Protein AF-A0A2D4HSA7-F1 (afdb_monomer)

Structure (mmCIF, N/CA/C/O backbone):
data_AF-A0A2D4HSA7-F1
#
_entry.id   AF-A0A2D4HSA7-F1
#
loop_
_atom_site.group_PDB
_atom_site.id
_atom_site.type_symbol
_atom_site.label_atom_id
_atom_site.label_alt_id
_atom_site.label_comp_id
_atom_site.label_asym_id
_atom_site.label_entity_id
_atom_site.label_seq_id
_atom_site.pdbx_PDB_ins_code
_atom_site.Cartn_x
_atom_site.Cartn_y
_atom_site.Cartn_z
_atom_site.occupancy
_atom_site.B_iso_or_equiv
_atom_site.auth_seq_id
_atom_site.auth_comp_id
_atom_site.auth_asym_id
_atom_site.auth_atom_id
_atom_site.pdbx_PDB_model_num
ATOM 1 N N . VAL A 1 1 ? -11.623 -21.468 1.754 1.00 44.81 1 VAL A N 1
ATOM 2 C CA . VAL A 1 1 ? -10.632 -21.440 2.868 1.00 44.81 1 VAL A CA 1
ATOM 3 C C . VAL A 1 1 ? -11.162 -20.570 4.004 1.00 44.81 1 VAL A C 1
ATOM 5 O O . VAL A 1 1 ? -11.421 -19.395 3.764 1.00 44.81 1 VAL A O 1
ATOM 8 N N . SER A 1 2 ? -11.352 -21.153 5.194 1.00 44.94 2 SER A N 1
ATOM 9 C CA . SER A 1 2 ? -11.927 -20.516 6.396 1.00 44.94 2 SER A CA 1
ATOM 10 C C . SER A 1 2 ? -11.135 -19.280 6.870 1.00 44.94 2 SER A C 1
ATOM 12 O O . SER A 1 2 ? -9.907 -19.256 6.809 1.00 44.94 2 SER A O 1
ATOM 14 N N . GLU A 1 3 ? -11.837 -18.247 7.349 1.00 55.09 3 GLU A N 1
ATOM 15 C CA . GLU A 1 3 ? -11.297 -16.944 7.791 1.00 55.09 3 GLU A CA 1
ATOM 16 C C . GLU A 1 3 ? -10.415 -17.023 9.058 1.00 55.09 3 GLU A C 1
ATOM 18 O O . GLU A 1 3 ? -9.506 -16.210 9.244 1.00 55.09 3 GLU A O 1
ATOM 23 N N . LYS A 1 4 ? -10.644 -18.015 9.933 1.00 54.84 4 LYS A N 1
ATOM 24 C CA . LYS A 1 4 ? -9.947 -18.169 11.228 1.00 54.84 4 LYS A CA 1
ATOM 25 C C . LYS A 1 4 ? -8.432 -18.440 11.108 1.00 54.84 4 LYS A C 1
ATOM 27 O O . LYS A 1 4 ? -7.663 -17.713 11.742 1.00 54.84 4 LYS A O 1
ATOM 32 N N . PRO A 1 5 ? -7.955 -19.416 10.308 1.00 58.59 5 PRO A N 1
ATOM 33 C CA . PRO A 1 5 ? -6.516 -19.645 10.138 1.00 58.59 5 PRO A CA 1
ATOM 34 C C . PRO A 1 5 ? -5.804 -18.468 9.457 1.00 58.59 5 PRO A C 1
ATOM 36 O O . PRO A 1 5 ? -4.678 -18.138 9.825 1.00 58.59 5 PRO A O 1
ATOM 39 N N . ARG A 1 6 ? -6.485 -17.760 8.545 1.00 58.28 6 ARG A N 1
ATOM 40 C CA . ARG A 1 6 ? -5.938 -16.598 7.825 1.00 58.28 6 ARG A CA 1
ATOM 41 C C . ARG A 1 6 ? -5.549 -15.462 8.782 1.00 58.28 6 ARG A C 1
ATOM 43 O O . ARG A 1 6 ? -4.470 -14.892 8.651 1.00 58.28 6 ARG A O 1
ATOM 50 N N . ARG A 1 7 ? -6.374 -15.197 9.803 1.00 59.75 7 ARG A N 1
ATOM 51 C CA . ARG A 1 7 ? -6.083 -14.202 10.855 1.00 59.75 7 ARG A CA 1
ATOM 52 C C . ARG A 1 7 ? -4.928 -14.615 11.770 1.00 59.75 7 ARG A C 1
ATOM 54 O O . ARG A 1 7 ? -4.164 -13.754 12.190 1.00 59.75 7 ARG A O 1
ATOM 61 N N . LYS A 1 8 ? -4.776 -15.911 12.074 1.00 63.97 8 LYS A N 1
ATOM 62 C CA . LYS A 1 8 ? -3.660 -16.417 12.898 1.00 63.97 8 LYS A CA 1
ATOM 63 C C . LYS A 1 8 ? -2.321 -16.268 12.172 1.00 63.97 8 LYS A C 1
ATOM 65 O O . LYS A 1 8 ? -1.368 -15.796 12.779 1.00 63.97 8 LYS A O 1
ATOM 70 N N . VAL A 1 9 ? -2.286 -16.600 10.880 1.00 64.62 9 VAL A N 1
ATOM 71 C CA . VAL A 1 9 ? -1.099 -16.443 10.025 1.00 64.62 9 VAL A CA 1
ATOM 72 C C . VAL A 1 9 ? -0.731 -14.966 9.874 1.00 64.62 9 VAL A C 1
ATOM 74 O O . VAL A 1 9 ? 0.399 -14.598 10.159 1.00 64.62 9 VAL A O 1
ATOM 77 N N . LEU A 1 10 ? -1.692 -14.093 9.555 1.00 64.19 10 LEU A N 1
ATOM 78 C CA . LEU A 1 10 ? -1.468 -12.640 9.485 1.00 64.19 10 LEU A CA 1
ATOM 79 C C . LEU A 1 10 ? -0.843 -12.063 10.760 1.00 64.19 10 LEU A C 1
ATOM 81 O O . LEU A 1 10 ? 0.016 -11.192 10.694 1.00 64.19 10 LEU A O 1
ATOM 85 N N . ARG A 1 11 ? -1.260 -12.568 11.922 1.00 66.81 11 ARG A N 1
ATOM 86 C CA . ARG A 1 11 ? -0.759 -12.112 13.218 1.00 66.81 11 ARG A CA 1
ATOM 87 C C . ARG A 1 11 ? 0.661 -12.606 13.521 1.00 66.81 11 ARG A C 1
ATOM 89 O O . ARG A 1 11 ? 1.369 -11.924 14.243 1.00 66.81 11 ARG A O 1
ATOM 96 N N . GLN A 1 12 ? 1.070 -13.754 12.974 1.00 67.75 12 GLN A N 1
ATOM 97 C CA . GLN A 1 12 ? 2.455 -14.247 13.049 1.00 67.75 12 GLN A CA 1
ATOM 98 C C . GLN A 1 12 ? 3.383 -13.562 12.035 1.00 67.75 12 GLN A C 1
ATOM 100 O O . GLN A 1 12 ? 4.584 -13.491 12.262 1.00 67.75 12 GLN A O 1
ATOM 105 N N . LEU A 1 13 ? 2.829 -13.045 10.936 1.00 66.38 13 LEU A N 1
ATOM 106 C CA . LEU A 1 13 ? 3.573 -12.294 9.919 1.00 66.38 13 LEU A CA 1
ATOM 107 C C . LEU A 1 13 ? 3.790 -10.818 10.299 1.00 66.38 13 LEU A C 1
ATOM 109 O O . LEU A 1 13 ? 4.599 -10.148 9.661 1.00 66.38 13 LEU A O 1
ATOM 113 N N . LYS A 1 14 ? 3.092 -10.319 11.328 1.00 64.81 14 LYS A N 1
ATOM 114 C CA . LYS A 1 14 ? 3.279 -8.968 11.880 1.00 64.81 14 LYS A CA 1
ATOM 115 C C . LYS A 1 14 ? 4.702 -8.853 12.449 1.00 64.81 14 LYS A C 1
ATOM 117 O O . LYS A 1 14 ? 5.107 -9.721 13.221 1.00 64.81 14 LYS A O 1
ATOM 122 N N . GLY A 1 15 ? 5.472 -7.846 12.036 1.00 70.00 15 GLY A N 1
ATOM 123 C CA . GLY A 1 15 ? 6.908 -7.719 12.328 1.00 70.00 15 GLY A CA 1
ATOM 124 C C . GLY A 1 15 ? 7.839 -8.370 11.293 1.00 70.00 15 GLY A C 1
ATOM 125 O O . GLY A 1 15 ? 9.048 -8.177 11.356 1.00 70.00 15 GLY A O 1
ATOM 126 N N . HIS A 1 16 ? 7.303 -9.128 10.328 1.00 78.25 16 HIS A N 1
ATOM 127 C CA . HIS A 1 16 ? 8.069 -9.749 9.236 1.00 78.25 16 HIS A CA 1
ATOM 128 C C . HIS A 1 16 ? 7.624 -9.249 7.854 1.00 78.25 16 HIS A C 1
ATOM 130 O O . HIS A 1 16 ? 7.993 -9.839 6.831 1.00 78.25 16 HIS A O 1
ATOM 136 N N . PHE A 1 17 ? 6.837 -8.167 7.783 1.00 81.50 17 PHE A N 1
ATOM 137 C CA . PHE A 1 17 ? 6.329 -7.672 6.502 1.00 81.50 17 PHE A CA 1
ATOM 138 C C . PHE A 1 17 ? 7.448 -7.220 5.562 1.00 81.50 17 PHE A C 1
ATOM 140 O O . PHE A 1 17 ? 7.323 -7.436 4.360 1.00 81.50 17 PHE A O 1
ATOM 147 N N . LEU A 1 18 ? 8.569 -6.713 6.082 1.00 83.19 18 LEU A N 1
ATOM 148 C CA . LEU A 1 18 ? 9.757 -6.401 5.283 1.00 83.19 18 LEU A CA 1
ATOM 149 C C . LEU A 1 18 ? 10.317 -7.638 4.561 1.00 83.19 18 LEU A C 1
ATOM 151 O O . LEU A 1 18 ? 10.482 -7.632 3.344 1.00 83.19 18 LEU A O 1
ATOM 155 N N . SER A 1 19 ? 10.563 -8.725 5.297 1.00 84.38 19 SER A N 1
ATOM 156 C CA . SER A 1 19 ? 11.106 -9.968 4.728 1.00 84.38 19 SER A CA 1
ATOM 157 C C . SER A 1 19 ? 10.159 -10.581 3.691 1.00 84.38 19 SER A C 1
ATOM 159 O O . SER A 1 19 ? 10.592 -11.076 2.649 1.00 84.38 19 SER A O 1
ATOM 161 N N . LEU A 1 20 ? 8.848 -10.490 3.931 1.00 85.25 20 LEU A N 1
ATOM 162 C CA . LEU A 1 20 ? 7.842 -10.916 2.960 1.00 85.25 20 LEU A CA 1
ATOM 163 C C . LEU A 1 20 ? 7.836 -10.022 1.722 1.00 85.25 20 LEU A C 1
ATOM 165 O O . LEU A 1 20 ? 7.738 -10.536 0.610 1.00 85.25 20 LEU A O 1
ATOM 169 N N . ALA A 1 21 ? 7.957 -8.710 1.899 1.00 86.25 21 ALA A N 1
ATOM 170 C CA . ALA A 1 21 ? 7.967 -7.751 0.806 1.00 86.25 21 ALA A CA 1
ATOM 171 C C . ALA A 1 21 ? 9.162 -7.953 -0.137 1.00 86.25 21 ALA A C 1
ATOM 173 O O . ALA A 1 21 ? 8.989 -7.868 -1.352 1.00 86.25 21 ALA A O 1
ATOM 174 N N . CYS A 1 22 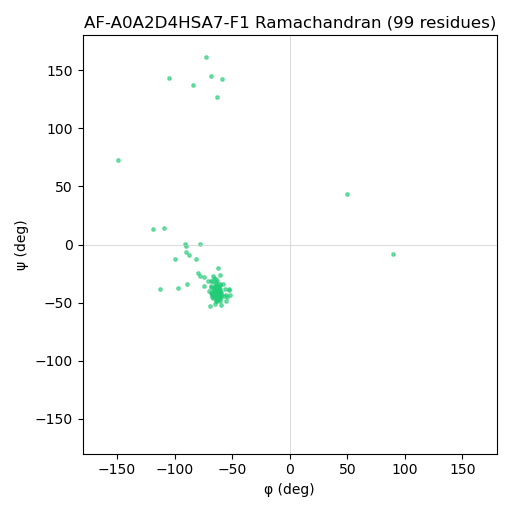? 10.319 -8.331 0.408 1.00 85.62 22 CYS A N 1
ATOM 175 C CA . CYS A 1 22 ? 11.528 -8.676 -0.343 1.00 85.62 22 CYS A CA 1
ATOM 176 C C . CYS A 1 22 ? 11.514 -10.086 -0.974 1.00 85.62 22 CYS A C 1
ATOM 178 O O . CYS A 1 22 ? 12.477 -10.505 -1.612 1.00 85.62 22 CYS A O 1
ATOM 180 N N . SER A 1 23 ? 10.439 -10.864 -0.804 1.00 87.62 23 SER A N 1
ATOM 181 C CA . SER A 1 23 ? 10.340 -12.233 -1.322 1.00 87.62 23 SER A CA 1
ATOM 182 C C . SER A 1 23 ? 9.441 -12.326 -2.560 1.00 87.62 23 SER A C 1
ATOM 184 O O . SER A 1 23 ? 8.365 -11.726 -2.624 1.00 87.62 23 SER A O 1
ATOM 186 N N . LYS A 1 24 ? 9.807 -13.187 -3.522 1.00 84.38 24 LYS A N 1
ATOM 187 C CA . LYS A 1 24 ? 9.018 -13.485 -4.740 1.00 84.38 24 LYS A CA 1
ATOM 188 C C . LYS A 1 24 ? 7.570 -13.897 -4.448 1.00 84.38 24 LYS A C 1
ATOM 190 O O . LYS A 1 24 ? 6.655 -13.564 -5.208 1.00 84.38 24 LYS A O 1
ATOM 195 N N . HIS A 1 25 ? 7.371 -14.680 -3.390 1.00 85.75 25 HIS A N 1
ATOM 196 C CA . HIS A 1 25 ? 6.055 -15.188 -2.998 1.00 85.75 25 HIS A CA 1
ATOM 197 C C . HIS A 1 25 ? 5.427 -14.323 -1.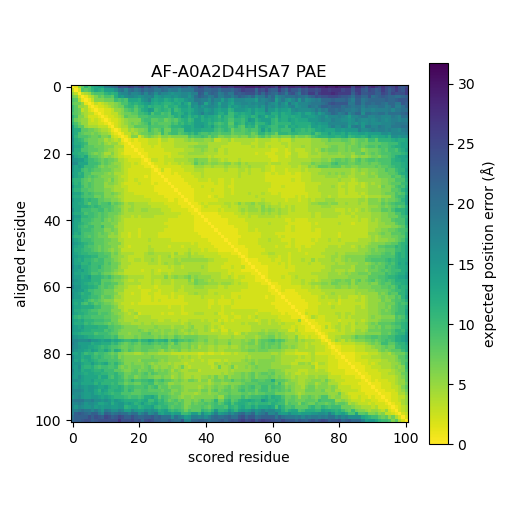906 1.00 85.75 25 HIS A C 1
ATOM 199 O O . HIS A 1 25 ? 4.226 -14.061 -1.960 1.00 85.75 25 HIS A O 1
ATOM 205 N N . GLY A 1 26 ? 6.234 -13.827 -0.961 1.00 85.75 26 GLY A N 1
ATOM 206 C CA . GLY A 1 26 ? 5.759 -12.949 0.109 1.00 85.75 26 GLY A CA 1
ATOM 207 C C . GLY A 1 26 ? 5.163 -11.642 -0.420 1.00 85.75 26 GLY A C 1
ATOM 208 O O . GLY A 1 26 ? 4.107 -11.227 0.055 1.00 85.75 26 GLY A O 1
ATOM 209 N N . SER A 1 27 ? 5.744 -11.064 -1.475 1.00 87.69 27 SER A N 1
ATOM 210 C CA . SER A 1 27 ? 5.223 -9.850 -2.110 1.00 87.69 27 SER A CA 1
ATOM 211 C C . SER A 1 27 ? 3.821 -10.047 -2.685 1.00 87.69 27 SER A C 1
ATOM 213 O O . SER A 1 27 ? 2.936 -9.224 -2.464 1.00 87.69 27 SER A O 1
ATOM 215 N N . ARG A 1 28 ? 3.571 -11.188 -3.338 1.00 87.75 28 ARG A N 1
ATOM 216 C CA . ARG A 1 28 ? 2.233 -11.549 -3.836 1.00 87.75 28 ARG A CA 1
ATOM 217 C C . ARG A 1 28 ? 1.232 -11.777 -2.711 1.00 87.75 28 ARG A C 1
ATOM 219 O O . ARG A 1 28 ? 0.069 -11.406 -2.840 1.00 87.75 28 ARG A O 1
ATOM 226 N N . VAL A 1 29 ? 1.672 -12.385 -1.611 1.00 87.06 29 VAL A N 1
ATOM 227 C CA . VAL A 1 29 ? 0.825 -12.579 -0.428 1.00 87.06 29 VAL A CA 1
ATOM 228 C C . VAL A 1 29 ? 0.446 -11.228 0.176 1.00 87.06 29 VAL A C 1
ATOM 230 O O . VAL A 1 29 ? -0.730 -11.008 0.455 1.00 87.06 29 VAL A O 1
ATOM 233 N N . LEU A 1 30 ? 1.400 -10.303 0.314 1.00 88.19 30 LEU A N 1
ATOM 234 C CA . LEU A 1 30 ? 1.141 -8.946 0.795 1.00 88.19 30 LEU A CA 1
ATOM 235 C C . LEU A 1 30 ? 0.181 -8.182 -0.115 1.00 88.19 30 LEU A C 1
ATOM 237 O O . LEU A 1 30 ? -0.753 -7.562 0.386 1.00 88.19 30 LEU A O 1
ATOM 241 N N . ASP A 1 31 ? 0.351 -8.270 -1.431 1.00 88.00 31 ASP A N 1
ATOM 242 C CA . ASP A 1 31 ? -0.540 -7.618 -2.394 1.00 88.00 31 ASP A CA 1
ATOM 243 C C . ASP A 1 31 ? -1.975 -8.186 -2.319 1.00 88.00 31 ASP A C 1
ATOM 245 O O . ASP A 1 31 ? -2.966 -7.448 -2.270 1.00 88.00 31 ASP A O 1
ATOM 249 N N . ALA A 1 32 ? -2.105 -9.510 -2.174 1.00 86.88 32 ALA A N 1
ATOM 250 C CA . ALA A 1 32 ? -3.391 -10.166 -1.953 1.00 86.88 32 ALA A CA 1
ATOM 251 C C . ALA A 1 32 ? -4.040 -9.739 -0.624 1.00 86.88 32 ALA A C 1
ATOM 253 O O . ALA A 1 32 ? -5.243 -9.466 -0.584 1.00 86.88 32 ALA A O 1
ATOM 254 N N . ILE A 1 33 ? -3.263 -9.633 0.458 1.00 85.75 33 ILE A N 1
ATOM 255 C CA . ILE A 1 33 ? -3.746 -9.123 1.748 1.00 85.75 33 ILE A CA 1
ATOM 256 C C . ILE A 1 33 ? -4.213 -7.675 1.592 1.00 85.75 33 ILE A C 1
ATOM 258 O O . ILE A 1 33 ? -5.326 -7.351 2.004 1.00 85.75 33 ILE A O 1
ATOM 262 N N . TRP A 1 34 ? -3.419 -6.826 0.942 1.00 87.25 34 TRP A N 1
ATOM 263 C CA . TRP A 1 34 ? -3.720 -5.414 0.719 1.00 87.25 34 TRP A CA 1
ATOM 264 C C . TRP A 1 34 ? -5.039 -5.202 -0.020 1.00 87.25 34 TRP A C 1
ATOM 266 O O . TRP A 1 34 ? -5.872 -4.381 0.384 1.00 87.25 34 TRP A O 1
ATOM 276 N N . SER A 1 35 ? -5.267 -5.988 -1.075 1.00 85.19 35 SER A N 1
ATOM 277 C CA . SER A 1 35 ? -6.491 -5.915 -1.875 1.00 85.19 35 SER A CA 1
ATOM 278 C C . SER A 1 35 ? -7.760 -6.150 -1.049 1.00 85.19 35 SER A C 1
ATOM 280 O O . SER A 1 35 ? -8.767 -5.485 -1.291 1.00 85.19 35 SER A O 1
ATOM 282 N N . ARG A 1 36 ? -7.692 -7.017 -0.029 1.00 82.81 36 ARG A N 1
ATOM 283 C CA . ARG A 1 36 ? -8.822 -7.402 0.835 1.00 82.81 36 ARG A CA 1
ATOM 284 C C . ARG A 1 36 ? -8.837 -6.668 2.179 1.00 82.81 36 ARG A C 1
ATOM 286 O O . ARG A 1 36 ? -9.828 -6.739 2.901 1.00 82.81 36 ARG A O 1
ATOM 293 N N . ALA A 1 37 ? -7.752 -5.982 2.528 1.00 84.62 37 ALA A N 1
ATOM 294 C CA . ALA A 1 37 ? -7.608 -5.274 3.791 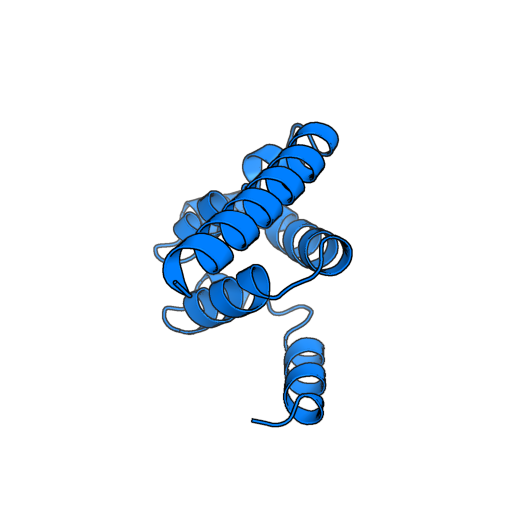1.00 84.62 37 ALA A CA 1
ATOM 295 C C . ALA A 1 37 ? -8.543 -4.056 3.881 1.00 84.62 37 ALA A C 1
ATOM 297 O O . ALA A 1 37 ? -8.800 -3.348 2.902 1.00 84.62 37 ALA A O 1
ATOM 298 N N . SER A 1 38 ? -9.031 -3.790 5.094 1.00 84.88 38 SER A N 1
ATOM 299 C CA . SER A 1 38 ? -9.747 -2.560 5.434 1.00 84.88 38 SER A CA 1
ATOM 300 C C . SER A 1 38 ? -8.782 -1.367 5.502 1.00 84.88 38 SER A C 1
ATOM 302 O O . SER A 1 38 ? -7.576 -1.551 5.649 1.00 84.88 38 SER A O 1
ATOM 304 N N . LEU A 1 39 ? -9.296 -0.133 5.425 1.00 84.69 39 LEU A N 1
ATOM 305 C CA . LEU A 1 39 ? -8.456 1.074 5.521 1.00 84.69 39 LEU A CA 1
ATOM 306 C C . LEU 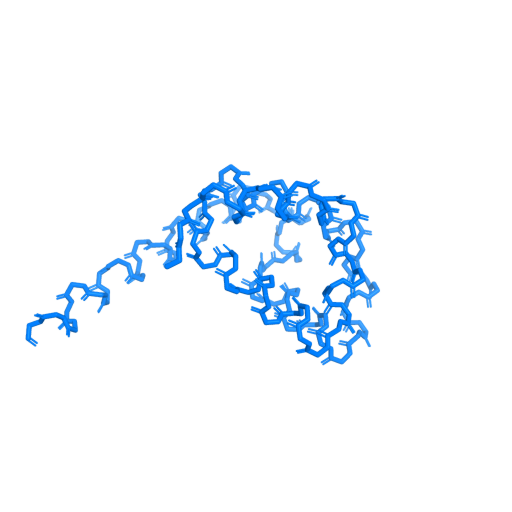A 1 39 ? -7.599 1.116 6.803 1.00 84.69 39 LEU A C 1
ATOM 308 O O . LEU A 1 39 ? -6.413 1.411 6.680 1.00 84.69 39 LEU A O 1
ATOM 312 N N . PRO A 1 40 ? -8.117 0.768 8.002 1.00 85.81 40 PRO A N 1
ATOM 313 C CA . PRO A 1 40 ? -7.286 0.703 9.206 1.00 85.81 40 PRO A CA 1
ATOM 314 C C . PRO A 1 40 ? -6.151 -0.323 9.091 1.00 85.81 40 PRO A C 1
ATOM 316 O O . PRO A 1 40 ? -5.010 -0.012 9.410 1.00 85.81 40 PRO A O 1
ATOM 319 N N . ALA A 1 41 ? -6.433 -1.515 8.553 1.00 84.19 41 ALA A N 1
ATOM 320 C CA . ALA A 1 41 ? -5.417 -2.550 8.362 1.00 84.19 41 ALA A CA 1
ATOM 321 C C . ALA A 1 41 ? -4.361 -2.144 7.318 1.00 84.19 41 ALA A C 1
ATOM 323 O O . ALA A 1 41 ? -3.176 -2.404 7.504 1.00 84.19 41 ALA A O 1
ATOM 324 N N . ARG A 1 42 ? -4.775 -1.459 6.242 1.00 88.50 42 ARG A N 1
ATOM 325 C CA . ARG A 1 42 ? -3.856 -0.868 5.258 1.00 88.50 42 ARG A CA 1
ATOM 326 C C . ARG A 1 42 ? -2.954 0.186 5.891 1.00 88.50 42 ARG A C 1
ATOM 328 O O . ARG A 1 42 ? -1.775 0.222 5.568 1.00 88.50 42 ARG A O 1
ATOM 335 N N . ARG A 1 43 ? -3.476 1.021 6.797 1.00 87.75 43 ARG A N 1
ATOM 336 C CA . ARG A 1 43 ? -2.659 2.004 7.526 1.00 87.75 43 ARG A CA 1
ATOM 337 C C . ARG A 1 43 ? -1.609 1.337 8.407 1.00 87.75 43 ARG A C 1
ATOM 339 O O . ARG A 1 43 ? -0.473 1.789 8.383 1.00 87.75 43 ARG A O 1
ATOM 346 N N . GLU A 1 44 ? -1.966 0.283 9.141 1.00 86.44 44 GLU A N 1
ATOM 347 C CA . GLU A 1 44 ? -0.997 -0.469 9.956 1.00 86.44 44 GLU A CA 1
ATOM 348 C C . GLU A 1 44 ? 0.111 -1.086 9.090 1.00 86.44 44 GLU A C 1
ATOM 350 O O . GLU A 1 44 ? 1.290 -0.895 9.371 1.00 86.44 44 GLU A O 1
ATOM 355 N N . LEU A 1 45 ? -0.264 -1.759 7.996 1.00 86.75 45 LEU A N 1
ATOM 356 C CA . LEU A 1 45 ? 0.681 -2.350 7.040 1.00 86.75 45 LEU A CA 1
ATOM 357 C C . LEU A 1 45 ? 1.589 -1.300 6.389 1.00 86.75 45 LEU A C 1
ATOM 359 O O . LEU A 1 45 ? 2.797 -1.500 6.295 1.00 86.75 45 LEU A O 1
ATOM 363 N N . ALA A 1 46 ? 1.012 -0.185 5.933 1.00 89.25 46 ALA A N 1
ATOM 364 C CA . ALA A 1 46 ? 1.778 0.903 5.341 1.00 89.25 46 ALA A CA 1
ATOM 365 C C . ALA A 1 46 ? 2.725 1.537 6.353 1.00 89.25 46 ALA A C 1
ATOM 367 O O . ALA A 1 46 ? 3.827 1.894 5.971 1.00 89.25 46 ALA A O 1
ATOM 368 N N . GLN A 1 47 ? 2.326 1.657 7.620 1.00 88.81 47 GLN A N 1
ATOM 369 C CA . GLN A 1 47 ? 3.183 2.217 8.658 1.00 88.81 47 GLN A CA 1
ATOM 370 C C . GLN A 1 47 ? 4.427 1.355 8.891 1.00 88.81 47 GLN A C 1
ATOM 372 O O . GLN A 1 47 ? 5.526 1.892 8.857 1.00 88.81 47 GLN A O 1
ATOM 377 N N . GLU A 1 48 ? 4.265 0.037 9.026 1.00 87.62 48 GLU A N 1
ATOM 378 C CA . GLU A 1 48 ? 5.393 -0.890 9.208 1.00 87.62 48 GLU A CA 1
ATOM 379 C C . GLU A 1 48 ? 6.311 -0.937 7.970 1.00 87.62 48 GLU A C 1
ATOM 381 O O . GLU A 1 48 ? 7.531 -0.950 8.088 1.00 87.62 48 GLU A O 1
ATOM 386 N N . LEU A 1 49 ? 5.748 -0.912 6.755 1.00 88.19 49 LEU A N 1
ATOM 387 C CA . LEU A 1 49 ? 6.541 -0.953 5.518 1.00 88.19 49 LEU A CA 1
ATOM 388 C C . LEU A 1 49 ? 7.179 0.394 5.151 1.00 88.19 49 LEU A C 1
ATOM 390 O O . LEU A 1 49 ? 8.207 0.417 4.477 1.00 88.19 49 LEU A O 1
ATOM 394 N N . ALA A 1 50 ? 6.580 1.513 5.559 1.00 88.12 50 ALA A N 1
ATOM 395 C CA . ALA A 1 50 ? 7.076 2.849 5.247 1.00 88.12 50 ALA A CA 1
ATOM 396 C C . ALA A 1 50 ? 8.404 3.158 5.951 1.00 88.12 50 ALA A C 1
ATOM 398 O O . ALA A 1 50 ? 9.237 3.854 5.374 1.00 88.12 50 ALA A O 1
ATOM 399 N N . GLU A 1 51 ? 8.638 2.599 7.142 1.00 87.06 51 GLU A N 1
ATOM 400 C CA . GLU A 1 51 ? 9.931 2.688 7.843 1.00 87.06 51 GLU A CA 1
ATOM 401 C C . GLU A 1 51 ? 11.074 2.054 7.035 1.00 87.06 51 GLU A C 1
ATOM 403 O O . GLU A 1 51 ? 12.225 2.478 7.127 1.00 87.06 51 GLU A O 1
ATOM 408 N N . HIS A 1 52 ? 10.743 1.093 6.171 1.00 88.00 52 HIS A N 1
ATOM 409 C CA . HIS A 1 52 ? 11.685 0.388 5.309 1.00 88.00 52 HIS A CA 1
ATOM 410 C C . HIS A 1 52 ? 11.549 0.762 3.823 1.00 88.00 52 HIS A C 1
ATOM 412 O O . HIS A 1 52 ? 12.099 0.071 2.964 1.00 88.00 52 HIS A O 1
ATOM 418 N N . GLU A 1 53 ? 10.847 1.854 3.490 1.00 88.31 53 GLU A N 1
ATOM 419 C CA . GLU A 1 53 ? 10.624 2.285 2.099 1.00 88.31 53 GLU A CA 1
ATOM 420 C C . GLU A 1 53 ? 11.916 2.400 1.274 1.00 88.31 53 GLU A C 1
ATOM 422 O O . GLU A 1 53 ? 11.924 1.865 0.161 1.00 88.31 53 GLU A O 1
ATOM 427 N N . PRO A 1 54 ? 13.025 2.973 1.792 1.00 87.81 54 PRO A N 1
ATOM 428 C CA . PRO A 1 54 ? 14.266 3.066 1.028 1.00 87.81 54 PRO A CA 1
ATOM 429 C C . PRO A 1 54 ? 14.816 1.688 0.652 1.00 87.81 54 PRO A C 1
ATOM 431 O O . PRO A 1 54 ? 15.224 1.471 -0.485 1.00 87.81 54 PRO A O 1
ATOM 434 N N . GLN A 1 55 ? 14.771 0.730 1.581 1.00 87.69 55 GLN A N 1
ATOM 435 C CA . GLN A 1 55 ? 15.239 -0.636 1.349 1.00 87.69 55 GLN A CA 1
ATOM 436 C C . GLN A 1 55 ? 14.349 -1.363 0.336 1.00 87.69 55 GLN A C 1
ATOM 438 O O . GLN A 1 55 ? 14.849 -1.980 -0.601 1.00 87.69 55 GLN A O 1
ATOM 443 N N . LEU A 1 56 ? 13.027 -1.241 0.482 1.00 88.19 56 LEU A N 1
ATOM 444 C CA . LEU A 1 56 ? 12.062 -1.848 -0.432 1.00 88.19 56 LEU A CA 1
ATOM 445 C C . LEU A 1 56 ? 12.159 -1.265 -1.840 1.00 88.19 56 LEU A C 1
ATOM 447 O O . LEU A 1 56 ? 11.955 -1.981 -2.814 1.00 88.19 56 LEU A O 1
ATOM 451 N N . ARG A 1 57 ? 12.494 0.019 -1.972 1.00 88.38 57 ARG A N 1
ATOM 452 C CA . ARG A 1 57 ? 12.623 0.690 -3.267 1.00 88.38 57 ARG A CA 1
ATOM 453 C C . ARG A 1 57 ? 13.775 0.146 -4.113 1.00 88.38 57 ARG A C 1
ATOM 455 O O . ARG A 1 57 ? 13.681 0.182 -5.337 1.00 88.38 57 ARG A O 1
ATOM 462 N N . HIS A 1 58 ? 14.829 -0.357 -3.476 1.00 87.19 58 HIS A N 1
ATOM 463 C CA . HIS A 1 58 ? 15.961 -0.996 -4.149 1.00 87.19 58 HIS A CA 1
ATOM 464 C C . HIS A 1 58 ? 15.783 -2.512 -4.327 1.00 87.19 58 HIS A C 1
ATOM 466 O O . HIS A 1 58 ? 16.587 -3.145 -5.009 1.00 87.19 58 HIS A O 1
ATOM 472 N N . ASP A 1 59 ? 14.730 -3.096 -3.751 1.00 89.94 59 ASP A N 1
ATOM 473 C CA . ASP A 1 59 ? 14.464 -4.529 -3.820 1.00 89.94 59 ASP A CA 1
ATOM 474 C C . ASP A 1 59 ? 13.712 -4.927 -5.113 1.00 89.94 59 ASP A C 1
ATOM 476 O O . ASP A 1 59 ? 12.739 -4.263 -5.503 1.00 89.94 59 ASP A O 1
ATOM 480 N N . PRO A 1 60 ? 14.092 -6.039 -5.775 1.00 87.75 60 PRO A N 1
ATOM 481 C CA . PRO A 1 60 ? 13.463 -6.500 -7.016 1.00 87.75 60 PRO A CA 1
ATOM 482 C C . PRO A 1 60 ? 11.975 -6.856 -6.885 1.00 87.75 60 PRO A C 1
ATOM 484 O O . PRO A 1 60 ? 11.272 -6.865 -7.890 1.00 87.75 60 PRO A O 1
ATOM 487 N N . PHE A 1 61 ? 11.462 -7.121 -5.684 1.00 89.50 61 PHE A N 1
ATOM 488 C CA . PHE A 1 61 ? 10.040 -7.377 -5.434 1.00 89.50 61 PHE A CA 1
ATOM 489 C C . PHE A 1 61 ? 9.396 -6.258 -4.607 1.00 89.50 61 PHE A C 1
ATOM 491 O O . PHE A 1 61 ? 8.266 -5.849 -4.888 1.00 89.50 61 PHE A O 1
ATOM 498 N N . GLY A 1 62 ? 10.129 -5.717 -3.633 1.00 86.94 62 GLY A N 1
ATOM 499 C CA . GLY A 1 62 ? 9.675 -4.669 -2.723 1.00 86.94 62 GLY A CA 1
ATOM 500 C C . GLY A 1 62 ? 9.272 -3.377 -3.431 1.00 86.94 62 GLY A C 1
ATOM 501 O O . GLY A 1 62 ? 8.289 -2.749 -3.033 1.00 86.94 62 GLY A O 1
ATOM 502 N N . HIS A 1 63 ? 9.935 -3.009 -4.531 1.00 89.62 63 HIS A N 1
ATOM 503 C CA . HIS A 1 63 ? 9.638 -1.759 -5.236 1.00 89.62 63 HIS A CA 1
ATOM 504 C C . HIS A 1 63 ? 8.217 -1.750 -5.828 1.00 89.62 63 HIS A C 1
ATOM 506 O O . HIS A 1 63 ? 7.564 -0.703 -5.892 1.00 89.62 63 HIS A O 1
ATOM 512 N N . HIS A 1 64 ? 7.689 -2.923 -6.200 1.00 89.88 64 HIS A N 1
ATOM 513 C CA . HIS A 1 64 ? 6.298 -3.062 -6.624 1.00 89.88 64 HIS A CA 1
ATOM 514 C C . HIS A 1 64 ? 5.330 -2.761 -5.480 1.00 89.88 64 HIS A C 1
ATOM 516 O O . HIS A 1 64 ? 4.318 -2.103 -5.709 1.00 89.88 64 HIS A O 1
ATOM 522 N N . LEU A 1 65 ? 5.647 -3.179 -4.253 1.00 89.12 65 LEU A N 1
ATOM 523 C CA . LEU A 1 65 ? 4.829 -2.892 -3.073 1.00 89.12 65 LEU A CA 1
ATOM 524 C C . LEU A 1 65 ? 4.896 -1.416 -2.685 1.00 89.12 65 LEU A C 1
ATOM 526 O O . LEU A 1 65 ? 3.858 -0.834 -2.383 1.00 89.12 65 LEU A O 1
ATOM 530 N N . VAL A 1 66 ? 6.071 -0.782 -2.773 1.00 90.56 66 VAL A N 1
ATOM 531 C CA . VAL A 1 66 ? 6.216 0.672 -2.565 1.00 90.56 66 VAL A CA 1
ATOM 532 C C . VAL A 1 66 ? 5.264 1.440 -3.481 1.00 90.56 66 VAL A C 1
ATOM 534 O O . VAL A 1 66 ? 4.547 2.335 -3.024 1.00 90.56 66 VAL A O 1
ATOM 537 N N . ARG A 1 67 ? 5.200 1.043 -4.759 1.00 88.12 67 ARG A N 1
A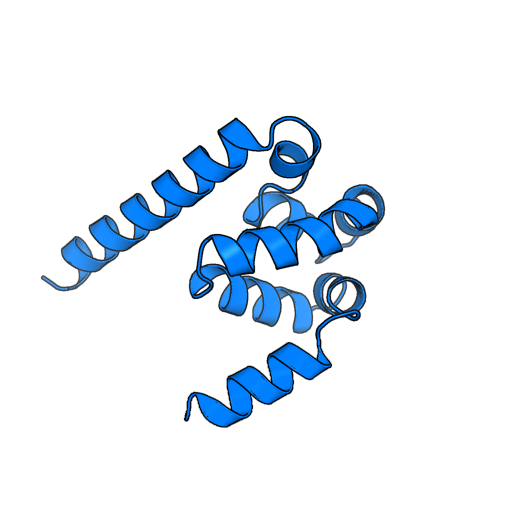TOM 538 C CA . ARG A 1 67 ? 4.288 1.631 -5.745 1.00 88.12 67 ARG A CA 1
ATOM 539 C C . ARG A 1 67 ? 2.825 1.284 -5.463 1.00 88.12 67 ARG A C 1
ATOM 541 O O . ARG A 1 67 ? 2.002 2.190 -5.381 1.00 88.12 67 ARG A O 1
ATOM 548 N N . ASN A 1 68 ? 2.495 0.003 -5.300 1.00 88.12 68 ASN A N 1
ATOM 549 C CA . ASN A 1 68 ? 1.114 -0.467 -5.137 1.00 88.12 68 ASN A CA 1
ATOM 550 C C . ASN A 1 68 ? 0.466 0.064 -3.854 1.00 88.12 68 ASN A C 1
ATOM 552 O O . ASN A 1 68 ? -0.723 0.378 -3.835 1.00 88.12 68 ASN A O 1
ATOM 556 N N . PHE A 1 69 ? 1.237 0.169 -2.772 1.00 89.19 69 PHE A N 1
ATOM 557 C CA . PHE A 1 69 ? 0.742 0.659 -1.486 1.00 89.19 69 PHE A CA 1
ATOM 558 C C . PHE A 1 69 ? 0.902 2.177 -1.369 1.00 89.19 69 PHE A C 1
ATOM 560 O O . PHE A 1 69 ? 0.484 2.761 -0.371 1.00 89.19 69 PHE A O 1
ATOM 567 N N . ALA A 1 70 ? 1.475 2.827 -2.388 1.00 89.75 70 ALA A N 1
ATOM 568 C CA . ALA A 1 70 ? 1.768 4.253 -2.424 1.00 89.75 70 ALA A CA 1
ATOM 569 C C . ALA A 1 70 ? 2.524 4.728 -1.163 1.00 89.75 70 ALA A C 1
ATOM 571 O O . ALA A 1 70 ? 2.199 5.772 -0.594 1.00 89.75 70 ALA A O 1
ATOM 572 N N . LEU A 1 71 ? 3.529 3.963 -0.712 1.00 87.88 71 LEU A N 1
ATOM 573 C CA . LEU A 1 71 ? 4.245 4.221 0.550 1.00 87.88 71 LEU A CA 1
ATOM 574 C C . LEU A 1 71 ? 4.944 5.588 0.553 1.00 87.88 71 LEU A C 1
ATOM 576 O O . LEU A 1 71 ? 4.943 6.291 1.561 1.00 87.88 71 LEU A O 1
ATOM 580 N N . THR A 1 72 ? 5.447 6.033 -0.599 1.00 85.94 72 THR A N 1
ATOM 581 C CA . THR A 1 72 ? 6.043 7.367 -0.747 1.00 85.94 72 THR A CA 1
ATOM 582 C C . THR A 1 72 ? 5.028 8.488 -0.467 1.00 85.94 72 THR A C 1
ATOM 584 O O . THR A 1 72 ? 5.375 9.509 0.131 1.00 85.94 72 THR A O 1
ATOM 587 N N . HIS A 1 73 ? 3.759 8.301 -0.854 1.00 85.31 73 HIS A N 1
ATOM 588 C CA . HIS A 1 73 ? 2.678 9.238 -0.527 1.00 85.31 73 HIS A CA 1
ATOM 589 C C . HIS A 1 73 ? 2.270 9.130 0.941 1.00 85.31 73 HIS A C 1
ATOM 591 O O . HIS A 1 73 ? 1.982 10.152 1.556 1.00 85.31 73 HIS A O 1
ATOM 597 N N . PHE A 1 74 ? 2.297 7.929 1.522 1.00 86.50 74 PHE A N 1
ATOM 598 C CA . PHE A 1 74 ? 2.011 7.729 2.942 1.00 86.50 74 PHE A CA 1
ATOM 599 C C . PHE A 1 74 ? 2.984 8.505 3.844 1.00 86.50 74 PHE A C 1
ATOM 601 O O . PHE A 1 74 ? 2.538 9.182 4.769 1.00 86.50 74 PHE A O 1
ATOM 608 N N . LEU A 1 75 ? 4.287 8.473 3.531 1.00 82.25 75 LEU A N 1
ATOM 609 C CA . LEU A 1 75 ? 5.330 9.195 4.271 1.00 82.25 75 LEU A CA 1
ATOM 610 C C . LEU A 1 75 ? 5.216 10.719 4.136 1.00 82.25 75 LEU A C 1
ATOM 612 O O . LEU A 1 75 ? 5.375 11.443 5.113 1.00 82.25 75 LEU A O 1
ATOM 616 N N . LYS A 1 76 ? 4.951 11.218 2.923 1.00 84.06 76 LYS A N 1
ATOM 617 C CA . LYS A 1 76 ? 4.977 12.664 2.641 1.00 84.06 76 LYS A CA 1
ATOM 618 C C . LYS A 1 76 ? 3.635 13.358 2.872 1.00 84.06 76 LYS A C 1
ATOM 620 O O . LYS A 1 76 ? 3.614 14.532 3.225 1.00 84.06 76 LYS A O 1
ATOM 625 N N . ARG A 1 77 ? 2.517 12.676 2.604 1.00 84.56 77 ARG A N 1
ATOM 626 C CA . ARG A 1 77 ? 1.160 13.251 2.565 1.00 84.56 77 ARG A CA 1
ATOM 627 C C . ARG A 1 77 ? 0.098 12.229 2.983 1.00 84.56 77 ARG A C 1
ATOM 629 O O . ARG A 1 77 ? -0.704 11.757 2.178 1.00 84.56 77 ARG A O 1
ATOM 636 N N . ARG A 1 78 ? 0.050 11.923 4.282 1.00 80.88 78 ARG A N 1
ATOM 637 C CA . ARG A 1 78 ? -0.855 10.907 4.857 1.00 80.88 78 ARG A CA 1
ATOM 638 C C . ARG A 1 78 ? -2.344 11.147 4.550 1.00 80.88 78 ARG A C 1
ATOM 640 O O . ARG A 1 78 ? -3.069 10.203 4.261 1.00 80.88 78 ARG A O 1
ATOM 647 N N . ARG A 1 79 ? -2.794 12.410 4.550 1.00 81.00 79 ARG A N 1
ATOM 648 C CA . ARG A 1 79 ? -4.195 12.782 4.261 1.00 81.00 79 ARG A CA 1
ATOM 649 C C . ARG A 1 79 ? -4.597 12.507 2.806 1.00 81.00 79 ARG A C 1
ATOM 651 O O . ARG A 1 79 ? -5.689 11.993 2.552 1.00 81.00 79 ARG A O 1
ATOM 658 N N . ASP A 1 80 ? -3.702 12.805 1.867 1.00 85.19 80 ASP A N 1
ATOM 659 C CA . ASP A 1 80 ? -3.911 12.514 0.444 1.00 85.19 80 ASP A CA 1
ATOM 660 C C . ASP A 1 80 ? -3.897 11.004 0.205 1.00 85.19 80 ASP A C 1
ATOM 662 O O . ASP A 1 80 ? -4.695 10.482 -0.572 1.00 85.19 80 ASP A O 1
ATOM 666 N N . TRP A 1 81 ? -3.039 10.286 0.932 1.00 90.31 81 TRP A N 1
ATOM 667 C CA . TRP A 1 81 ? -2.959 8.836 0.861 1.00 90.31 81 TRP A CA 1
ATOM 668 C C . TRP A 1 81 ? -4.257 8.144 1.303 1.00 90.31 81 TRP A C 1
ATOM 670 O O . TRP A 1 81 ? -4.742 7.269 0.587 1.00 90.31 81 TRP A O 1
ATOM 680 N N . ASP A 1 82 ? -4.871 8.545 2.424 1.00 84.94 82 ASP A N 1
ATOM 681 C CA . ASP A 1 82 ? -6.163 7.980 2.856 1.00 84.94 82 ASP A CA 1
ATOM 682 C C . ASP A 1 82 ? -7.259 8.210 1.799 1.00 84.94 82 ASP A C 1
ATOM 684 O O . ASP A 1 82 ? -8.041 7.302 1.500 1.00 84.94 82 ASP A O 1
ATOM 688 N N . SER A 1 83 ? -7.283 9.401 1.192 1.00 86.69 83 SER A N 1
ATOM 689 C CA . SER A 1 83 ? -8.232 9.75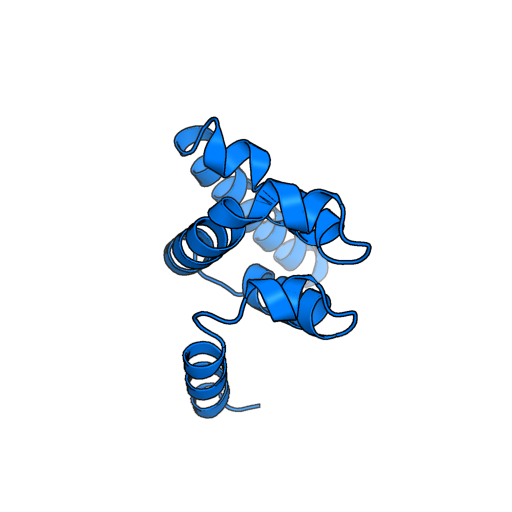4 0.126 1.00 86.69 83 SER A CA 1
ATOM 690 C C . SER A 1 83 ? -8.003 8.911 -1.132 1.00 86.69 83 SER A C 1
ATOM 692 O O . SER A 1 83 ? -8.951 8.369 -1.701 1.00 86.69 83 SER A O 1
ATOM 694 N N . TYR A 1 84 ? -6.740 8.722 -1.521 1.00 86.88 84 TYR A N 1
ATOM 695 C CA . TYR A 1 84 ? -6.341 7.866 -2.637 1.00 86.88 84 TYR A CA 1
ATOM 696 C C . TYR A 1 84 ? -6.744 6.401 -2.412 1.00 86.88 84 TYR A C 1
ATOM 698 O O . TYR A 1 84 ? -7.348 5.780 -3.287 1.00 86.88 84 TYR A O 1
ATOM 706 N N . GLN A 1 85 ? -6.498 5.850 -1.218 1.00 87.62 85 GLN A N 1
ATOM 707 C CA . GLN A 1 85 ? -6.880 4.473 -0.885 1.00 87.62 85 GLN A CA 1
ATOM 708 C C . GLN A 1 85 ? -8.400 4.269 -0.883 1.00 87.62 85 GLN A C 1
ATOM 710 O O . GLN A 1 85 ? -8.883 3.206 -1.287 1.00 87.62 85 GLN A O 1
ATOM 715 N N . GLN A 1 86 ? -9.163 5.275 -0.447 1.00 83.44 86 GLN A N 1
ATOM 716 C CA . GLN A 1 86 ? -10.623 5.261 -0.534 1.00 83.44 86 GLN A CA 1
ATOM 717 C C . GLN A 1 86 ? -11.112 5.298 -1.982 1.00 83.44 86 GLN A C 1
ATOM 719 O O . GLN A 1 86 ? -11.987 4.507 -2.340 1.00 83.44 86 GLN A O 1
ATOM 724 N N . ALA A 1 87 ? -10.542 6.177 -2.809 1.00 85.38 87 ALA A N 1
ATOM 725 C CA . ALA A 1 87 ? -10.885 6.290 -4.222 1.00 85.38 87 ALA A CA 1
ATOM 726 C C . ALA A 1 87 ? -10.597 4.983 -4.977 1.00 85.38 87 ALA A C 1
ATOM 728 O O . ALA A 1 87 ? -11.479 4.478 -5.666 1.00 85.38 87 ALA A O 1
ATOM 729 N N . GLU A 1 88 ? -9.429 4.369 -4.767 1.00 83.75 88 GLU A N 1
ATOM 730 C CA . GLU A 1 88 ? -9.086 3.070 -5.364 1.00 83.75 88 GLU A CA 1
ATOM 731 C C . GLU A 1 88 ? -10.042 1.954 -4.929 1.00 83.75 88 GLU A C 1
ATOM 733 O O . GLU A 1 88 ? -10.435 1.113 -5.738 1.00 83.75 88 GLU A O 1
ATOM 738 N N . LYS A 1 89 ? -10.456 1.938 -3.655 1.00 80.25 89 LYS A N 1
ATOM 739 C CA . LYS A 1 89 ? -11.423 0.946 -3.169 1.00 80.25 89 LYS A CA 1
ATOM 740 C C . LYS A 1 89 ? -12.796 1.132 -3.820 1.00 80.25 89 LYS A C 1
ATOM 742 O O . LYS A 1 89 ? -13.387 0.139 -4.233 1.00 80.25 89 LYS A O 1
ATOM 747 N N . LYS A 1 90 ? -13.283 2.375 -3.930 1.00 82.81 90 LYS A N 1
ATOM 748 C CA . LYS A 1 90 ? -14.545 2.697 -4.620 1.00 82.81 90 LYS A CA 1
ATOM 749 C C . LYS A 1 90 ? -14.477 2.312 -6.092 1.00 82.81 90 LYS A C 1
ATOM 751 O O . LYS A 1 90 ? -15.361 1.623 -6.574 1.00 82.81 90 LYS A O 1
ATOM 756 N N . ARG A 1 91 ? -13.389 2.677 -6.773 1.00 83.19 91 ARG A N 1
ATOM 757 C CA . ARG A 1 91 ? -13.141 2.322 -8.171 1.00 83.19 91 ARG A CA 1
ATOM 758 C C . ARG A 1 91 ? -13.203 0.807 -8.374 1.00 83.19 91 ARG A C 1
ATOM 760 O O . ARG A 1 91 ? -13.897 0.345 -9.266 1.00 83.19 91 ARG A O 1
ATOM 767 N N . ARG A 1 92 ? -12.518 0.028 -7.530 1.00 79.81 92 ARG A N 1
ATOM 768 C CA . ARG A 1 92 ? -12.563 -1.442 -7.597 1.00 79.81 92 ARG A CA 1
ATOM 769 C C . ARG A 1 92 ? -13.951 -2.021 -7.335 1.00 79.81 92 ARG A C 1
ATOM 771 O O . ARG A 1 92 ? -14.286 -3.004 -7.977 1.00 79.81 92 ARG A O 1
ATOM 778 N N . ALA A 1 93 ? -14.721 -1.445 -6.412 1.00 82.44 93 ALA A N 1
ATOM 779 C CA . ALA A 1 93 ? -16.098 -1.873 -6.169 1.00 82.44 93 ALA A CA 1
ATOM 780 C C . ALA A 1 93 ? -16.974 -1.634 -7.409 1.00 82.44 93 ALA A C 1
ATOM 782 O O . ALA A 1 93 ? -17.585 -2.575 -7.890 1.00 82.44 93 ALA A O 1
ATOM 783 N N . LEU A 1 94 ? -16.902 -0.434 -7.994 1.00 84.31 94 LEU A N 1
ATOM 784 C CA . LEU A 1 94 ? -17.632 -0.089 -9.219 1.00 84.31 94 LEU A CA 1
ATOM 785 C C . LEU A 1 94 ? -17.259 -1.002 -10.399 1.00 84.31 94 LEU A C 1
ATOM 787 O O . LEU A 1 94 ? -18.128 -1.452 -11.132 1.00 84.31 94 LEU A 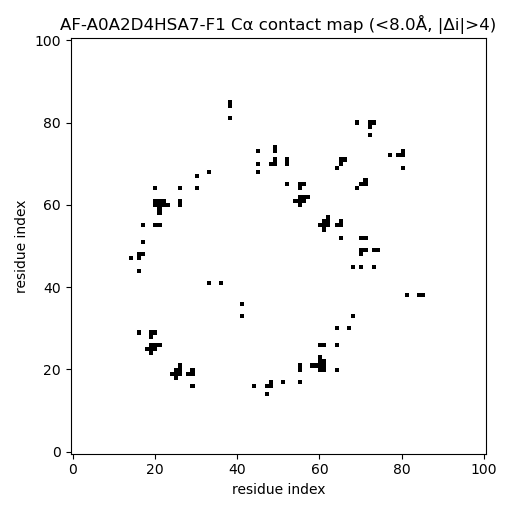O 1
ATOM 791 N N . PHE A 1 95 ? -15.970 -1.308 -10.588 1.00 80.56 95 PHE A N 1
ATOM 792 C CA . PHE A 1 95 ? -15.548 -2.242 -11.641 1.00 80.56 95 PHE A CA 1
ATOM 793 C C . PHE A 1 95 ? -16.001 -3.682 -11.388 1.00 80.56 95 PHE A C 1
ATOM 795 O O . PHE A 1 95 ? -16.221 -4.405 -12.352 1.00 80.56 95 PHE A O 1
ATOM 802 N N . ALA A 1 96 ? -16.112 -4.109 -10.127 1.00 81.38 96 ALA A N 1
ATOM 803 C CA . ALA A 1 96 ? -16.649 -5.426 -9.805 1.00 81.38 96 ALA A CA 1
ATOM 804 C C . ALA A 1 96 ? -18.145 -5.505 -10.140 1.00 81.38 96 ALA A C 1
ATOM 806 O O . ALA A 1 96 ? -18.554 -6.483 -10.749 1.00 81.38 96 ALA A O 1
ATOM 807 N N . GLU A 1 97 ? -18.915 -4.451 -9.842 1.00 82.12 97 GLU A N 1
ATOM 808 C CA . GLU A 1 97 ? -20.338 -4.360 -10.206 1.00 82.12 97 GLU A CA 1
ATOM 809 C C . GLU A 1 97 ? -20.557 -4.418 -11.728 1.00 82.12 97 GLU A C 1
ATOM 811 O O . GLU A 1 97 ? -21.489 -5.063 -12.180 1.00 82.12 97 GLU A O 1
ATOM 816 N N . ILE A 1 98 ? -19.681 -3.799 -12.530 1.00 82.06 98 ILE A N 1
ATOM 817 C CA . ILE A 1 98 ? -19.788 -3.813 -14.005 1.00 82.06 98 ILE A CA 1
ATOM 818 C C . ILE A 1 98 ? -19.461 -5.189 -14.610 1.00 82.06 98 ILE A C 1
ATOM 820 O O . ILE A 1 98 ? -19.965 -5.523 -15.672 1.00 82.06 98 ILE A O 1
ATOM 824 N N . LEU A 1 99 ? -18.566 -5.958 -13.986 1.00 74.62 99 LEU A N 1
ATOM 825 C CA . LEU A 1 99 ? -18.113 -7.258 -14.501 1.00 74.62 99 LEU A CA 1
ATOM 826 C C . LEU A 1 99 ? -19.006 -8.431 -14.064 1.00 74.62 99 LEU A C 1
ATOM 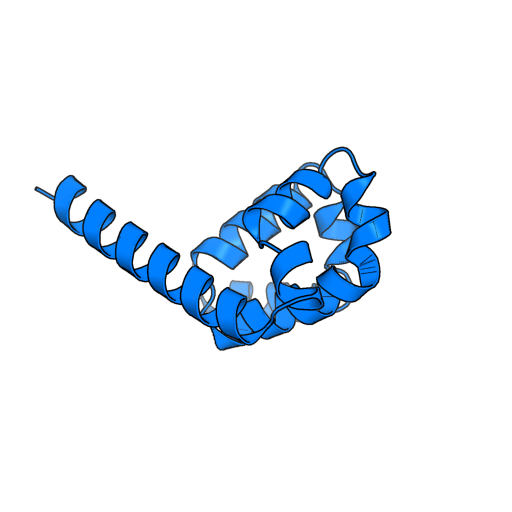828 O O . LEU A 1 99 ? -18.780 -9.551 -14.519 1.00 74.62 99 LEU A O 1
ATOM 832 N N . GLU A 1 100 ? -19.949 -8.195 -13.151 1.00 64.06 100 GLU A N 1
ATOM 833 C CA . GLU A 1 100 ? -20.932 -9.185 -12.694 1.00 64.06 100 GLU A CA 1
ATOM 834 C C . GLU A 1 100 ? -22.244 -9.166 -13.515 1.00 64.06 100 GLU A C 1
ATOM 836 O O . GLU A 1 100 ? -23.110 -9.997 -13.239 1.00 64.06 100 GLU A O 1
ATOM 841 N N . ASP A 1 101 ? -22.357 -8.296 -14.533 1.00 47.16 101 ASP A N 1
ATOM 842 C CA . ASP A 1 101 ? -23.454 -8.230 -15.528 1.00 47.16 101 ASP A CA 1
ATOM 843 C C . ASP A 1 101 ? -23.043 -8.849 -16.884 1.00 47.16 101 ASP A C 1
ATOM 845 O O . ASP A 1 101 ? -21.932 -8.532 -17.382 1.00 47.16 101 ASP A O 1
#

Radius of gyration: 14.06 Å; Cα contacts (8 Å, |Δi|>4): 71; chains: 1; bounding box: 39×35×29 Å

Nearest PDB structures (foldseek):
  5wzi-assembly1_A  TM=8.561E-01  e=4.022E-03  Arabidopsis thaliana
  5wzk-assembly1_A  TM=8.516E-01  e=8.374E-03  Arabidopsis thaliana
  5wzj-assembly1_A  TM=8.533E-01  e=8.860E-03  Arabidopsis thaliana
  5wzh-assembly1_A  TM=8.522E-01  e=1.557E-02  Arabidopsis thaliana
  3bx3-assembly2_B  TM=8.542E-01  e=1.863E-01  Saccharomyces cerevisiae

Foldseek 3Di:
DDPVVVVVVVVVCVVVLVVLQLDPNSLVVVLVCCLVDDLVRLLSSLVSCLVVLVVLCPGPRSVVVCVSSVSVCCVVPVPVSSVVSVVVNVVVVVVVVVVVD

InterPro domains:
  IPR001313 Pumilio RNA-binding repeat [PF22493] (2-64)
  IPR001313 Pumilio RNA-binding repeat [PS50302] (12-47)
  IPR011989 Armadillo-like helical [G3DSA:1.25.10.10] (1-101)
  IPR016024 Armadillo-type fold [SSF48371] (2-69)
  IPR040000 Nucleolar protein 9 [PTHR13102] (2-99)

Solvent-accessible surface area (backbone atoms only — not comparable to full-atom values): 5654 Å² total; per-residue (Å²): 134,73,70,68,63,55,54,54,51,55,61,69,42,59,95,41,56,64,67,26,27,62,25,88,62,35,29,55,50,51,52,56,49,55,75,73,44,52,72,70,56,45,50,55,54,44,54,66,44,44,81,42,40,75,62,27,56,76,30,96,41,11,32,58,49,40,61,76,68,38,30,70,41,44,77,76,37,51,72,60,35,57,51,48,55,50,49,54,51,51,52,52,51,55,52,51,62,61,70,76,106

Organism: NCBI:txid129467

Sequence (101 aa):
VSE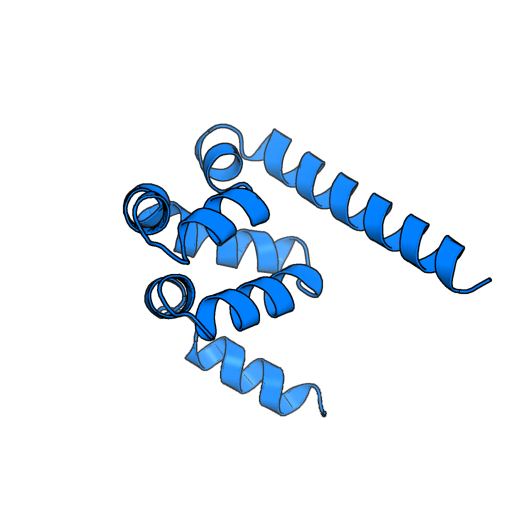KPRRKVLRQLKGHFLSLACSKHGSRVLDAIWSRASLPARRELAQELAEHEPQLRHDPFGHHLVRNFALTHFLKRRRDWDSYQQAEKKRRALFAEILED

Mean predicted aligned error: 7.11 Å

pLDDT: mean 81.42, std 10.6, range [44.81, 90.56]

Secondary structure (DSSP, 8-state):
--HHHHHHHHHHHTT-HHHHHTSTTHHHHHHHHHHH--HHHHHHHHHHHHTTHHHHHHSTTHHHHHHHTTHHHHHH-HHHHHHHHHHHHHHHHHHHHHHT-